Protein 4MTM (pdb70)

Radius of gyration: 23.99 Å; Cα contacts (8 Å, |Δi|>4): 290; chains: 1; bounding box: 30×30×85 Å

B-factor: mean 13.23, std 8.88, range [4.27, 64.25]

Structure (mmCIF, N/CA/C/O backbone):
data_4MTM
#
_entry.id   4MTM
#
_cell.length_a   51.200
_cell.length_b   51.200
_cell.length_c   302.030
_cell.angle_alpha   90.00
_cell.angle_beta   90.00
_cell.angle_gamma   120.00
#
_symmetry.space_group_name_H-M   'H 3 2'
#
loop_
_entity.id
_entity.type
_entity.pdbx_description
1 polymer 'Putative tail fiber protein'
2 non-polymer GLYCEROL
3 non-polymer 'BROMIDE ION'
4 non-polymer 'SODIUM ION'
5 non-polymer 1,2-ETHANEDIOL
6 non-polymer 'SULFITE ION'
7 water water
#
loop_
_atom_site.group_PDB
_atom_site.id
_atom_site.type_symbol
_atom_site.label_atom_id
_atom_site.label_alt_id
_atom_site.label_comp_id
_atom_site.label_asym_id
_atom_site.label_entity_id
_atom_site.label_seq_id
_atom_site.pdbx_PDB_ins_code
_atom_site.Cartn_x
_atom_site.Cartn_y
_atom_site.Cartn_z
_atom_site.occupancy
_atom_site.B_iso_or_equiv
_atom_site.auth_seq_id
_atom_site.auth_comp_id
_atom_site.auth_asym_id
_atom_site.auth_atom_id
_atom_site.pdbx_PDB_model_num
ATOM 1 N N . ILE A 1 28 ? -3.679 4.598 65.425 1.00 40.58 135 ILE A N 1
ATOM 2 C CA . ILE A 1 28 ? -3.516 3.676 66.552 1.00 32.84 135 ILE A CA 1
ATOM 3 C C . ILE A 1 28 ? -4.326 4.133 67.770 1.00 25.02 135 ILE A C 1
ATOM 4 O O . ILE A 1 28 ? -4.090 5.210 68.287 1.00 29.61 135 ILE A O 1
ATOM 19 N N . PRO A 1 29 ? -5.226 3.287 68.280 1.00 23.20 136 PRO A N 1
ATOM 20 C CA . PRO A 1 29 ? -6.085 3.744 69.384 1.00 26.25 136 PRO A CA 1
ATOM 21 C C . PRO A 1 29 ? -5.336 4.136 70.672 1.00 20.22 136 PRO A C 1
ATOM 22 O O . PRO A 1 29 ? -4.312 3.577 70.949 1.00 15.17 136 PRO A O 1
ATOM 33 N N . THR A 1 30 ? -5.864 5.106 71.405 1.00 26.88 137 THR A N 1
ATOM 34 C CA . THR A 1 30 ? -5.352 5.508 72.717 1.00 23.75 137 THR A CA 1
ATOM 35 C C . THR A 1 30 ? -5.983 4.655 73.806 1.00 15.74 137 THR A C 1
ATOM 36 O O . THR A 1 30 ? -7.192 4.421 73.784 1.00 18.07 137 THR A O 1
ATOM 47 N N . ALA A 1 31 ? -5.173 4.181 74.752 1.00 10.84 138 ALA A N 1
ATOM 48 C CA . ALA A 1 31 ? -5.689 3.362 75.838 1.00 9.76 138 ALA A CA 1
ATOM 49 C C . ALA A 1 31 ? -6.685 4.124 76.705 1.00 9.92 138 ALA A C 1
ATOM 50 O O . ALA A 1 31 ? -6.448 5.268 77.106 1.00 12.28 138 ALA A O 1
ATOM 57 N N . THR A 1 32 ? -7.787 3.462 77.031 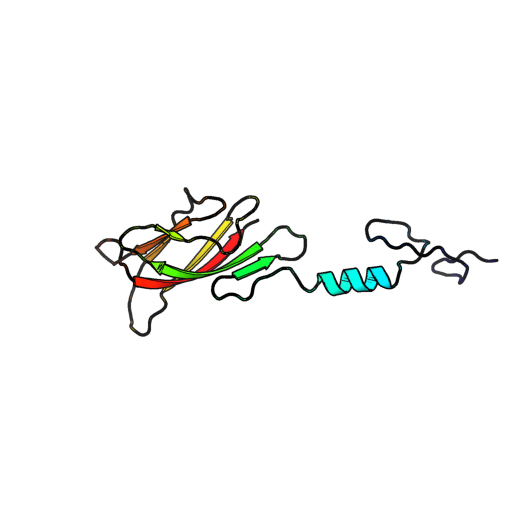1.00 9.59 139 THR A N 1
ATOM 58 C CA . THR A 1 32 ? -8.719 3.941 78.053 1.00 10.87 139 THR A CA 1
ATOM 59 C C . THR A 1 32 ? -9.169 2.758 78.887 1.00 9.55 139 THR A C 1
ATOM 60 O O . THR A 1 32 ? -8.629 1.667 78.779 1.00 10.33 139 THR A O 1
ATOM 71 N N . SER A 1 33 ? -10.160 2.967 79.735 1.00 9.89 140 SER A N 1
ATOM 72 C CA A SER A 1 33 ? -10.661 1.854 80.518 0.46 12.12 140 SER A CA 1
ATOM 73 C CA B SER A 1 33 ? -10.763 1.913 80.539 0.54 8.59 140 SER A CA 1
ATOM 74 C C . SER A 1 33 ? -11.517 0.907 79.685 1.00 8.71 140 SER A C 1
ATOM 75 O O . SER A 1 33 ? -11.726 -0.221 80.091 1.00 10.50 140 SER A O 1
ATOM 90 N N . THR A 1 34 ? -11.973 1.360 78.509 1.00 8.08 141 THR A N 1
ATOM 91 C CA . THR A 1 34 ? -12.875 0.573 77.694 1.00 8.07 141 THR A CA 1
ATOM 92 C C . THR A 1 34 ? -12.275 0.087 76.371 1.00 8.72 141 THR A C 1
ATOM 93 O O . THR A 1 34 ? -12.823 -0.810 75.733 1.00 11.58 141 THR A O 1
ATOM 104 N N . THR A 1 35 ? -11.155 0.678 75.966 1.00 9.98 142 THR A N 1
ATOM 105 C CA . THR A 1 35 ? -10.531 0.390 74.690 1.00 10.59 142 THR A CA 1
ATOM 106 C C . THR A 1 35 ? -9.042 0.175 74.890 1.00 8.93 142 THR A C 1
ATOM 107 O O . THR A 1 35 ? -8.361 0.979 75.525 1.00 9.75 142 THR A O 1
ATOM 118 N N . ALA A 1 36 ? -8.521 -0.920 74.355 1.00 8.59 143 ALA A N 1
ATOM 119 C CA . ALA A 1 36 ? -7.081 -1.147 74.426 1.00 7.46 143 ALA A CA 1
ATOM 120 C C . ALA A 1 36 ? -6.381 -0.272 73.407 1.00 8.12 143 ALA A C 1
ATOM 121 O O . ALA A 1 36 ? -6.825 -0.141 72.264 1.00 10.70 143 ALA A O 1
ATOM 128 N N . GLY A 1 37 ? -5.252 0.305 73.810 1.00 7.28 144 GLY A N 1
ATOM 129 C CA . GLY A 1 37 ? -4.493 1.156 72.918 1.00 7.75 144 GLY A CA 1
ATOM 130 C C . GLY A 1 37 ? -3.111 1.425 73.443 1.00 6.67 144 GLY A C 1
ATOM 131 O O . GLY A 1 37 ? -2.627 0.713 74.332 1.00 7.58 144 GLY A O 1
ATOM 135 N N . ILE A 1 38 ? -2.475 2.438 72.881 1.00 8.09 145 ILE A N 1
ATOM 136 C CA . ILE A 1 38 ? -1.155 2.835 73.331 1.00 7.97 145 ILE A CA 1
ATOM 137 C C . ILE A 1 38 ? -1.268 3.725 74.571 1.00 7.49 145 ILE A C 1
ATOM 138 O O . ILE A 1 38 ? -2.268 4.405 74.774 1.00 8.43 145 ILE A O 1
ATOM 154 N N . THR A 1 39 ? -0.235 3.705 75.385 1.00 7.26 146 THR A N 1
ATOM 155 C CA . THR A 1 39 ? -0.223 4.415 76.651 1.00 6.63 146 THR A CA 1
ATOM 156 C C . THR A 1 39 ? 1.181 4.816 77.027 1.00 6.69 146 THR A C 1
ATOM 157 O O . THR A 1 39 ? 2.151 4.170 76.644 1.00 7.60 146 THR A O 1
ATOM 168 N N . LYS A 1 40 ? 1.293 5.886 77.799 1.00 7.04 147 LYS A N 1
ATOM 169 C CA . LYS A 1 40 ? 2.533 6.151 78.544 1.00 6.21 147 LYS A CA 1
ATOM 170 C C . LYS A 1 40 ? 2.615 5.190 79.743 1.00 6.26 147 LYS A C 1
ATOM 171 O O . LYS A 1 40 ? 1.601 4.670 80.197 1.00 6.91 147 LYS A O 1
ATOM 190 N N . VAL A 1 41 ? 3.829 5.012 80.246 1.00 6.03 148 VAL A N 1
ATOM 191 C CA . VAL A 1 41 ? 4.078 4.293 81.488 1.00 6.31 148 VAL A CA 1
ATOM 192 C C . VAL A 1 41 ? 4.801 5.265 82.406 1.00 5.74 148 VAL A C 1
ATOM 193 O O . VAL A 1 41 ? 5.906 5.709 82.091 1.00 6.46 148 VAL A O 1
ATOM 206 N N . LEU A 1 42 ? 4.167 5.628 83.520 1.00 5.94 149 LEU A N 1
ATOM 207 C CA . LEU A 1 42 ? 4.694 6.625 84.442 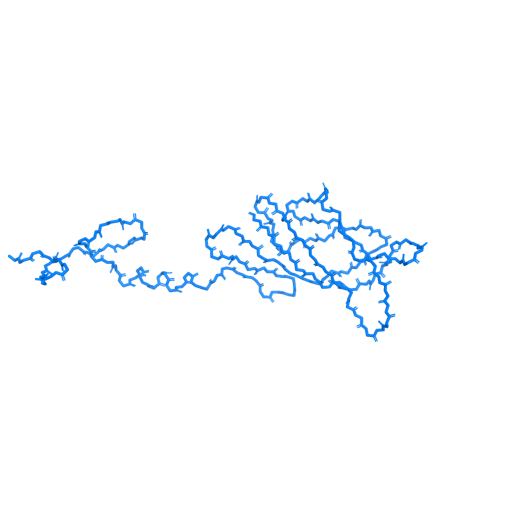1.00 4.99 149 LEU A CA 1
ATOM 208 C C . LEU A 1 42 ? 5.348 5.946 85.630 1.00 5.11 149 LEU A C 1
ATOM 209 O O . LEU A 1 42 ? 4.836 4.963 86.150 1.00 7.61 149 LEU A O 1
ATOM 225 N N . ASN A 1 43 ? 6.507 6.445 86.027 1.00 7.03 150 ASN A N 1
ATOM 226 C CA . ASN A 1 43 ? 7.294 5.803 87.071 1.00 6.55 150 ASN A CA 1
ATOM 227 C C . ASN A 1 43 ? 7.328 6.641 88.351 1.00 6.95 150 ASN A C 1
ATOM 228 O O . ASN A 1 43 ? 8.369 6.787 88.972 1.00 8.07 150 ASN A O 1
ATOM 239 N N . VAL A 1 44 ? 6.164 7.179 88.729 1.00 6.77 151 VAL A N 1
ATOM 240 C CA . VAL A 1 44 ? 6.029 7.965 89.958 1.00 6.35 151 VAL A CA 1
ATOM 241 C C . VAL A 1 44 ? 4.750 7.573 90.680 1.00 6.10 151 VAL A C 1
ATOM 242 O O . VAL A 1 44 ? 3.861 6.951 90.093 1.00 6.21 151 VAL A O 1
ATOM 255 N N . LEU A 1 45 ? 4.661 7.978 91.940 1.00 6.07 152 LEU A N 1
ATOM 256 C CA . LEU A 1 45 ? 3.519 7.697 92.788 1.00 6.55 152 LEU A CA 1
ATOM 257 C C . LEU A 1 45 ? 2.737 8.967 93.145 1.00 7.64 152 LEU A C 1
ATOM 258 O O . LEU A 1 45 ? 1.871 8.938 94.021 1.00 7.97 152 LEU A O 1
ATOM 274 N N . ASN A 1 46 ? 3.008 10.055 92.440 1.00 6.57 153 ASN A N 1
ATOM 275 C CA . ASN A 1 46 ? 2.304 11.302 92.684 1.00 7.39 153 ASN A CA 1
ATOM 276 C C . ASN A 1 46 ? 1.681 11.894 91.424 1.00 7.67 153 ASN A C 1
ATOM 277 O O . ASN A 1 46 ? 1.484 13.101 91.348 1.00 8.18 153 ASN A O 1
ATOM 288 N N . SER A 1 47 ? 1.315 11.039 90.472 1.00 6.63 154 SER A N 1
ATOM 289 C CA . SER A 1 47 ? 0.565 11.461 89.292 1.00 6.13 154 SER A CA 1
ATOM 290 C C . SER A 1 47 ? -0.878 11.018 89.368 1.00 5.99 154 SER A C 1
ATOM 291 O O . SER A 1 47 ? -1.149 9.849 89.614 1.00 7.07 154 SER A O 1
ATOM 299 N N . ASN A 1 48 ? -1.806 11.938 89.146 1.00 5.98 155 ASN A N 1
ATOM 300 C CA . ASN A 1 48 ? -3.234 11.625 89.113 1.00 5.46 155 ASN A CA 1
ATOM 301 C C . ASN A 1 48 ? -3.770 11.397 87.685 1.00 6.22 155 ASN A C 1
ATOM 302 O O . ASN A 1 48 ? -4.973 11.447 87.449 1.00 6.92 155 ASN A O 1
ATOM 313 N N . ASP A 1 49 ? -2.881 11.077 86.754 1.00 5.44 156 ASP A N 1
ATOM 314 C CA . ASP A 1 49 ? -3.251 10.762 85.369 1.00 5.47 156 ASP A CA 1
ATOM 315 C C . ASP A 1 49 ? -3.995 9.423 85.327 1.00 5.25 156 ASP A C 1
ATOM 316 O O . ASP A 1 49 ? -3.419 8.360 85.597 1.00 5.86 156 ASP A O 1
ATOM 325 N N . VAL A 1 50 ? -5.275 9.478 84.993 1.00 5.40 157 VAL A N 1
ATOM 326 C CA . VAL A 1 50 ? -6.115 8.286 84.959 1.00 6.34 157 VAL A CA 1
ATOM 327 C C . VAL A 1 50 ? -5.970 7.488 83.671 1.00 7.58 157 VAL A C 1
ATOM 328 O O . VAL A 1 50 ? -6.467 6.365 83.590 1.00 8.19 157 VAL A O 1
ATOM 341 N N . GLY A 1 51 ? -5.305 8.079 82.682 1.00 6.82 158 GLY A N 1
ATOM 342 C CA . GLY A 1 51 ? -5.196 7.539 81.336 1.00 6.88 158 GLY A CA 1
ATOM 343 C C . GLY A 1 51 ? -3.821 7.038 80.922 1.00 8.24 158 GLY A C 1
ATOM 344 O O . GLY A 1 51 ? -3.639 6.650 79.760 1.00 11.80 158 GLY A O 1
ATOM 348 N N . SER A 1 52 ? -2.879 7.012 81.842 1.00 6.37 159 SER A N 1
ATOM 349 C CA . SER A 1 52 ? -1.566 6.418 81.632 1.00 5.81 159 SER A CA 1
ATOM 350 C C . SER A 1 52 ? -1.358 5.325 82.653 1.00 5.21 159 SER A C 1
ATOM 351 O O . SER A 1 52 ? -1.902 5.411 83.747 1.00 6.75 159 SER A O 1
ATOM 359 N N . ALA A 1 53 ? -0.512 4.353 82.335 1.00 6.18 160 ALA A N 1
ATOM 360 C CA . ALA A 1 53 ? -0.224 3.236 83.224 1.00 5.43 160 ALA A CA 1
ATOM 361 C C . ALA A 1 53 ? 0.776 3.597 84.296 1.00 4.48 160 ALA A C 1
ATOM 362 O O . ALA A 1 53 ? 1.688 4.414 84.059 1.00 7.29 160 ALA A O 1
ATOM 369 N N . LEU A 1 54 ? 0.631 2.960 85.462 1.00 5.00 161 LEU A N 1
ATOM 370 C CA . LEU A 1 54 ? 1.686 2.942 86.460 1.00 5.63 161 LEU A CA 1
ATOM 371 C C . LEU A 1 54 ? 2.723 1.888 86.062 1.00 4.59 161 LEU A C 1
ATOM 372 O O . LEU A 1 54 ? 2.363 0.805 85.627 1.00 5.94 161 LEU A O 1
ATOM 388 N N . SER A 1 55 ? 3.991 2.170 86.289 1.00 5.30 162 SER A N 1
ATOM 389 C CA . SER A 1 55 ? 5.030 1.193 86.053 1.00 5.06 162 SER A CA 1
ATOM 390 C C . SER A 1 55 ? 4.994 0.050 87.054 1.00 5.01 162 SER A C 1
ATOM 391 O O . SER A 1 55 ? 4.613 0.194 88.218 1.00 5.39 162 SER A O 1
ATOM 399 N N . ALA A 1 56 ? 5.468 -1.096 86.595 1.00 5.30 163 ALA A N 1
ATOM 400 C CA . ALA A 1 56 ? 5.644 -2.242 87.468 1.00 5.34 163 ALA A CA 1
ATOM 401 C C . ALA A 1 56 ? 6.572 -1.873 88.613 1.00 5.57 163 ALA A C 1
ATOM 402 O O . ALA A 1 56 ? 6.350 -2.286 89.765 1.00 5.49 163 ALA A O 1
ATOM 409 N N . ALA A 1 57 ? 7.601 -1.081 88.316 1.00 5.27 164 ALA A N 1
ATOM 410 C CA . ALA A 1 57 ? 8.554 -0.650 89.339 1.00 5.57 164 ALA A CA 1
ATOM 411 C C . ALA A 1 57 ? 7.881 0.064 90.496 1.00 4.94 164 ALA A C 1
ATOM 412 O O . ALA A 1 57 ? 8.265 -0.126 91.654 1.00 5.82 164 ALA A O 1
ATOM 419 N N . GLN A 1 58 ? 6.902 0.913 90.213 1.00 5.24 165 GLN A N 1
ATOM 420 C CA . GLN A 1 58 ? 6.196 1.593 91.293 1.00 6.17 165 GLN A CA 1
ATOM 421 C C . GLN A 1 58 ? 5.250 0.679 92.038 1.00 5.24 165 GLN A C 1
ATOM 422 O O . GLN A 1 58 ? 5.023 0.891 93.224 1.00 5.97 165 GLN A O 1
ATOM 436 N N . GLY A 1 59 ? 4.738 -0.363 91.393 1.00 5.11 166 GLY A N 1
ATOM 437 C CA . GLY A 1 59 ? 4.055 -1.422 92.131 1.00 5.71 166 GLY A CA 1
ATOM 438 C C . GLY A 1 59 ? 4.973 -2.049 93.173 1.00 5.14 166 GLY A C 1
ATOM 439 O O . GLY A 1 59 ? 4.552 -2.287 94.299 1.00 6.50 166 GLY A O 1
ATOM 443 N N . LYS A 1 60 ? 6.224 -2.300 92.798 1.00 5.27 167 LYS A N 1
ATOM 444 C CA . LYS A 1 60 ? 7.194 -2.834 93.733 1.00 5.94 167 LYS A CA 1
ATOM 445 C C . LYS A 1 60 ? 7.479 -1.856 94.872 1.00 5.49 167 LYS A C 1
ATOM 446 O O . LYS A 1 60 ? 7.553 -2.249 96.038 1.00 6.34 167 LYS A O 1
ATOM 465 N N . VAL A 1 61 ? 7.662 -0.581 94.538 1.00 5.56 168 VAL A N 1
ATOM 466 C CA . VAL A 1 61 ? 7.860 0.437 95.577 1.00 6.27 168 VAL A CA 1
ATOM 467 C C . VAL A 1 61 ? 6.695 0.424 96.567 1.00 5.07 168 VAL A C 1
ATOM 468 O O . VAL A 1 61 ? 6.906 0.439 97.785 1.00 6.31 168 VAL A O 1
ATOM 481 N N . LEU A 1 62 ? 5.466 0.394 96.067 1.00 5.40 169 LEU A N 1
ATOM 482 C CA . LEU A 1 62 ? 4.316 0.355 96.942 1.00 5.94 169 LEU A CA 1
ATOM 483 C C . LEU A 1 62 ? 4.310 -0.908 97.811 1.00 4.27 169 LEU A C 1
ATOM 484 O O . LEU A 1 62 ? 4.046 -0.848 99.019 1.00 6.57 169 LEU A O 1
ATOM 500 N N . ASN A 1 63 ? 4.620 -2.058 97.220 1.00 5.53 170 ASN A N 1
ATOM 501 C CA . ASN A 1 63 ? 4.621 -3.286 97.994 1.00 6.37 170 ASN A CA 1
ATOM 502 C C . ASN A 1 63 ? 5.647 -3.195 99.110 1.00 6.31 170 ASN A C 1
ATOM 503 O O . ASN A 1 63 ? 5.392 -3.574 100.253 1.00 7.35 170 ASN A O 1
ATOM 514 N N . ASP A 1 64 ? 6.813 -2.673 98.772 1.00 7.46 171 ASP A N 1
ATOM 515 C CA . ASP A 1 64 ? 7.911 -2.575 99.728 1.00 8.75 171 ASP A CA 1
ATOM 516 C C . ASP A 1 64 ? 7.582 -1.581 100.858 1.00 7.73 171 ASP A C 1
ATOM 517 O O . ASP A 1 64 ? 8.076 -1.734 101.973 1.00 8.48 171 ASP A O 1
ATOM 526 N N . LYS A 1 65 ? 6.715 -0.607 100.579 1.00 7.73 172 LYS A N 1
ATOM 527 C CA . LYS A 1 65 ? 6.292 0.338 101.614 1.00 8.31 172 LYS A CA 1
ATOM 528 C C . LYS A 1 65 ? 5.503 -0.309 102.737 1.00 7.05 172 LYS A C 1
ATOM 529 O O . LYS A 1 65 ? 5.442 0.248 103.833 1.00 9.10 172 LYS A O 1
ATOM 548 N N . PHE A 1 66 ? 4.912 -1.482 102.506 1.00 6.37 173 PHE A N 1
ATOM 549 C CA . PHE A 1 66 ? 4.253 -2.196 103.604 1.00 6.23 173 PHE A CA 1
ATOM 550 C C . PHE A 1 66 ? 5.245 -2.666 104.666 1.00 5.71 173 PHE A C 1
ATOM 551 O O . PHE A 1 66 ? 4.850 -2.957 105.799 1.00 6.70 173 PHE A O 1
ATOM 568 N N . ASN A 1 67 ? 6.534 -2.743 104.327 1.00 6.35 174 ASN A N 1
ATOM 569 C CA A ASN A 1 67 ? 7.542 -3.107 105.298 0.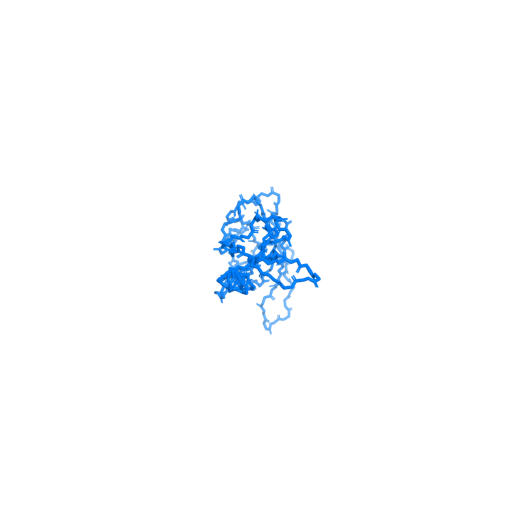59 6.57 174 ASN A CA 1
ATOM 570 C CA B ASN A 1 67 ? 7.549 -3.104 105.295 0.41 6.33 174 ASN A CA 1
ATOM 571 C C . ASN A 1 67 ? 7.956 -1.837 106.035 1.00 6.11 174 ASN A C 1
ATOM 572 O O . ASN A 1 67 ? 8.986 -1.220 105.727 1.00 7.78 174 ASN A O 1
ATOM 591 N N . PHE A 1 68 ? 7.122 -1.438 106.990 1.00 6.72 175 PHE A N 1
ATOM 592 C CA . PHE A 1 68 ? 7.301 -0.153 107.654 1.00 6.06 175 PHE A CA 1
ATOM 593 C C . PHE A 1 68 ? 8.657 -0.093 108.337 1.00 6.40 175 PHE A C 1
ATOM 594 O O . PHE A 1 68 ? 9.122 -1.073 108.923 1.00 7.73 175 PHE A O 1
ATOM 611 N N . GLN A 1 69 ? 9.264 1.079 108.315 1.00 6.28 176 GLN A N 1
ATOM 612 C CA A GLN A 1 69 ? 10.540 1.273 108.981 0.55 7.34 176 GLN A CA 1
ATOM 613 C CA B GLN A 1 69 ? 10.544 1.262 108.984 0.45 5.37 176 GLN A CA 1
ATOM 614 C C . GLN A 1 69 ? 10.400 0.953 110.459 1.00 5.48 176 GLN A C 1
ATOM 615 O O . GLN A 1 69 ? 9.445 1.367 111.104 1.00 6.66 176 GLN A O 1
ATOM 642 N N . ASN A 1 70 ? 11.374 0.228 110.985 1.00 5.48 177 ASN A N 1
ATOM 643 C CA . ASN A 1 70 ? 11.269 -0.265 112.330 1.00 5.10 177 ASN A CA 1
ATOM 644 C C . ASN A 1 70 ? 12.630 -0.735 112.839 1.00 5.36 177 ASN A C 1
ATOM 645 O O . ASN A 1 70 ? 13.573 -0.920 112.061 1.00 6.43 177 ASN A O 1
ATOM 656 N N . SER A 1 71 ? 12.686 -0.950 114.142 1.00 6.11 178 SER A N 1
ATOM 657 C CA . SER A 1 71 ? 13.779 -1.690 114.780 1.00 5.60 178 SER A CA 1
ATOM 658 C C . SER A 1 71 ? 13.191 -2.733 115.721 1.00 7.16 178 SER A C 1
ATOM 659 O O . SER A 1 71 ? 12.349 -2.401 116.558 1.00 7.16 178 SER A O 1
ATOM 667 N N . LYS A 1 72 ? 13.698 -3.964 115.604 1.00 5.87 179 LYS A N 1
ATOM 668 C CA . LYS A 1 72 ? 13.310 -5.107 116.415 1.00 6.72 179 LYS A CA 1
ATOM 669 C C . LYS A 1 72 ? 14.180 -5.226 117.676 1.00 6.26 179 LYS A C 1
ATOM 670 O O . LYS A 1 72 ? 14.125 -6.246 118.348 1.00 7.26 179 LYS A O 1
ATOM 689 N N . ASN A 1 73 ? 14.985 -4.207 117.982 1.00 6.20 180 ASN A N 1
ATOM 690 C CA . ASN A 1 73 ? 15.790 -4.240 119.193 1.00 6.63 180 ASN A CA 1
ATOM 691 C C . ASN A 1 73 ? 14.900 -4.369 120.440 1.00 7.36 180 ASN A C 1
ATOM 692 O O . ASN A 1 73 ? 13.716 -4.049 120.414 1.00 7.28 180 ASN A O 1
ATOM 703 N N . GLN A 1 74 ? 15.486 -4.807 121.549 1.00 7.65 181 GLN A N 1
ATOM 704 C CA . GLN A 1 74 ? 14.780 -4.930 122.820 1.00 7.99 181 GLN A CA 1
ATOM 705 C C . GLN A 1 74 ? 13.970 -3.692 123.116 1.00 7.49 181 GLN A C 1
ATOM 706 O O . GLN A 1 74 ? 12.811 -3.768 123.509 1.00 8.28 181 GLN A O 1
ATOM 720 N N . SER A 1 75 ? 14.600 -2.545 122.939 1.00 6.02 182 SER A N 1
ATOM 721 C CA . SER A 1 75 ? 13.900 -1.265 122.893 1.00 6.43 182 SER A CA 1
ATOM 722 C C . SER A 1 75 ? 13.936 -0.809 121.425 1.00 5.67 182 SER A C 1
ATOM 723 O O . SER A 1 75 ? 15.015 -0.579 120.854 1.00 6.75 182 SER A O 1
ATOM 731 N N . GLY A 1 76 ? 12.761 -0.764 120.811 1.00 5.01 183 GLY A N 1
ATOM 732 C CA . GLY A 1 76 ? 12.649 -0.553 119.385 1.00 5.41 183 GLY A CA 1
ATOM 733 C C . GLY A 1 76 ? 11.480 0.341 119.012 1.00 5.40 183 GLY A C 1
ATOM 734 O O . GLY A 1 76 ? 10.886 1.012 119.861 1.00 6.23 183 GLY A O 1
ATOM 738 N N . TYR A 1 77 ? 11.154 0.354 117.722 1.00 5.06 184 TYR A N 1
ATOM 739 C CA . TYR A 1 77 ? 10.085 1.214 117.233 1.00 5.20 184 TYR A CA 1
ATOM 740 C C . TYR A 1 77 ? 9.533 0.671 115.924 1.00 5.49 184 TYR A C 1
ATOM 741 O O . TYR A 1 77 ? 10.173 -0.165 115.249 1.00 5.99 184 TYR A O 1
ATOM 759 N N . VAL A 1 78 ? 8.371 1.194 115.549 1.00 5.18 185 VAL A N 1
ATOM 760 C CA . VAL A 1 78 ? 7.811 0.952 114.222 1.00 5.44 185 VAL A CA 1
ATOM 761 C C . VAL A 1 78 ? 7.039 2.195 113.783 1.00 5.84 185 VAL A C 1
ATOM 762 O O . VAL A 1 78 ? 6.263 2.748 114.542 1.00 7.51 185 VAL A O 1
ATOM 775 N N . ARG A 1 79 ? 7.270 2.627 112.548 1.00 5.85 186 ARG A N 1
ATOM 776 C CA . ARG A 1 79 ? 6.522 3.749 111.976 1.00 6.66 186 ARG A CA 1
ATOM 777 C C . ARG A 1 79 ? 5.218 3.202 111.427 1.00 7.54 186 ARG A C 1
ATOM 778 O O . ARG A 1 79 ? 5.209 2.202 110.702 1.00 8.83 186 ARG A O 1
ATOM 799 N N . LEU A 1 80 ? 4.116 3.884 111.722 1.00 6.53 187 LEU A N 1
ATOM 800 C CA . LEU A 1 80 ? 2.825 3.452 111.233 1.00 6.77 187 LEU A CA 1
ATOM 801 C C . LEU A 1 80 ? 2.567 4.048 109.840 1.00 7.46 187 LEU A C 1
ATOM 802 O O . LEU A 1 80 ? 1.869 5.059 109.663 1.00 7.87 187 LEU A O 1
ATOM 818 N N . GLY A 1 81 ? 3.140 3.397 108.842 1.00 9.10 188 GLY A N 1
ATOM 819 C CA . GLY A 1 81 ? 3.050 3.886 107.472 1.00 8.93 188 GLY A CA 1
ATOM 820 C C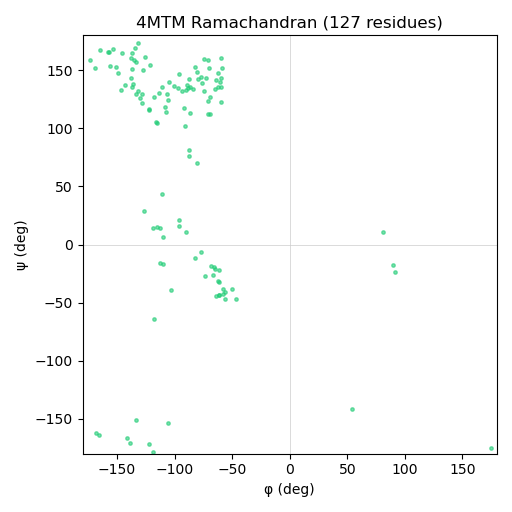 . GLY A 1 81 ? 3.522 5.317 107.379 1.00 8.33 188 GLY A C 1
ATOM 821 O O . GLY A 1 81 ? 4.485 5.698 108.021 1.00 10.29 188 GLY A O 1
ATOM 825 N N . ASP A 1 82 ? 2.816 6.083 106.552 1.00 7.60 189 ASP A N 1
ATOM 826 C CA . ASP A 1 82 ? 3.078 7.505 106.365 1.00 8.28 189 ASP A CA 1
ATOM 827 C C . ASP A 1 82 ? 2.187 8.399 107.221 1.00 9.00 189 ASP A C 1
ATOM 828 O O . ASP A 1 82 ? 2.110 9.598 106.977 1.00 10.87 189 ASP A O 1
ATOM 837 N N . SER A 1 83 ? 1.538 7.839 108.235 1.00 7.57 190 SER A N 1
ATOM 838 C CA . SER A 1 83 ? 0.683 8.621 109.120 1.00 7.77 190 SER A CA 1
ATOM 839 C C . SER A 1 83 ? 1.473 9.588 109.985 1.00 8.07 190 SER A C 1
ATOM 840 O O . SER A 1 83 ? 0.886 10.497 110.558 1.00 10.00 190 SER A O 1
ATOM 848 N N . GLY A 1 84 ? 2.776 9.366 110.127 1.00 8.99 191 GLY A N 1
ATOM 849 C CA . GLY A 1 84 ? 3.591 10.131 111.060 1.00 9.13 191 GLY A CA 1
ATOM 850 C C . GLY A 1 84 ? 3.685 9.500 112.449 1.00 7.29 191 GLY A C 1
ATOM 851 O O . GLY A 1 84 ? 4.624 9.772 113.199 1.00 8.04 191 GLY A O 1
ATOM 855 N N . LEU A 1 85 ? 2.708 8.676 112.821 1.00 7.03 192 LEU A N 1
ATOM 856 C CA . LEU A 1 85 ? 2.731 8.086 114.141 1.00 6.64 192 LEU A CA 1
ATOM 857 C C . LEU A 1 85 ? 3.821 7.005 114.203 1.00 5.87 192 LEU A C 1
ATOM 858 O O . LEU A 1 85 ? 4.060 6.253 113.230 1.00 7.38 192 LEU A O 1
ATOM 874 N N . ILE A 1 86 ? 4.462 6.944 115.359 1.00 5.85 193 ILE A N 1
ATOM 875 C CA . ILE A 1 86 ? 5.524 6.010 115.657 1.00 5.46 193 ILE A CA 1
ATOM 876 C C . ILE A 1 86 ? 5.204 5.336 116.992 1.00 5.23 193 ILE A C 1
ATOM 877 O O . ILE A 1 86 ? 4.973 6.022 117.994 1.00 7.00 193 ILE A O 1
ATOM 893 N N . ILE A 1 87 ? 5.185 3.997 117.020 1.00 5.22 194 ILE A N 1
ATOM 894 C CA . ILE A 1 87 ? 5.069 3.255 118.257 1.00 5.00 194 ILE A CA 1
ATOM 895 C C . ILE A 1 87 ? 6.484 2.861 118.679 1.00 4.88 194 ILE A C 1
ATOM 896 O O . ILE A 1 87 ? 7.296 2.454 117.837 1.00 6.03 194 ILE A O 1
ATOM 912 N N . GLN A 1 88 ? 6.789 3.042 119.962 1.00 5.18 195 GLN A N 1
ATOM 913 C CA . GLN A 1 88 ? 8.055 2.584 120.511 1.00 5.58 195 GLN A CA 1
ATOM 914 C C . GLN A 1 88 ? 7.803 1.690 121.703 1.00 5.40 195 GLN A C 1
ATOM 915 O O . GLN A 1 88 ? 6.725 1.707 122.278 1.00 5.76 195 GLN A O 1
ATOM 929 N N . TRP A 1 89 ? 8.802 0.894 122.068 1.00 5.63 196 TRP A N 1
ATOM 930 C CA . TRP A 1 89 ? 8.658 0.017 123.219 1.00 5.90 196 TRP A CA 1
ATOM 931 C C . TRP A 1 89 ? 10.039 -0.251 123.781 1.00 5.76 196 TRP A C 1
ATOM 932 O O . TRP A 1 89 ? 11.061 -0.002 123.132 1.00 5.63 196 TRP A O 1
ATOM 953 N N . GLY A 1 90 ? 10.087 -0.833 124.971 1.00 5.42 197 GLY A N 1
ATOM 954 C CA . GLY A 1 90 ? 11.378 -1.229 125.507 1.00 6.10 197 GLY A CA 1
ATOM 955 C C . GLY A 1 90 ? 11.303 -1.758 126.916 1.00 5.83 197 GLY A C 1
ATOM 956 O O . GLY A 1 90 ? 10.225 -1.948 127.464 1.00 6.35 197 GLY A O 1
ATOM 960 N N . VAL A 1 91 ? 12.480 -2.033 127.457 1.00 6.42 198 VAL A N 1
ATOM 961 C CA . VAL A 1 91 ? 12.644 -2.418 128.827 1.00 6.52 198 VAL A CA 1
ATOM 962 C C . VAL A 1 91 ? 13.594 -1.430 129.467 1.00 7.62 198 VAL A C 1
ATOM 963 O O . VAL A 1 91 ? 14.757 -1.300 129.050 1.00 8.94 198 VAL A O 1
ATOM 976 N N . PHE A 1 92 ? 13.068 -0.704 130.444 1.00 8.48 199 PHE A N 1
ATOM 977 C CA . PHE A 1 92 ? 13.796 0.312 131.178 1.00 7.71 199 PHE A CA 1
ATOM 978 C C . PHE A 1 92 ? 14.153 -0.202 132.553 1.00 7.54 199 PHE A C 1
ATOM 979 O O . PHE A 1 92 ? 13.332 -0.860 133.172 1.00 10.18 199 PHE A O 1
ATOM 996 N N . THR A 1 93 ? 15.365 0.103 133.026 1.00 8.56 200 THR A N 1
ATOM 997 C CA . THR A 1 93 ? 15.742 -0.259 134.374 1.00 9.02 200 THR A CA 1
ATOM 998 C C . THR A 1 93 ? 15.733 0.983 135.251 1.00 9.85 200 THR A C 1
ATOM 999 O O . THR A 1 93 ? 16.453 1.969 134.985 1.00 10.88 200 THR A O 1
ATOM 1010 N N . SER A 1 94 ? 14.967 0.926 136.334 1.00 9.02 201 SER A N 1
ATOM 1011 C CA . SER A 1 94 ? 14.846 2.103 137.191 1.00 10.33 201 SER A CA 1
ATOM 1012 C C . SER A 1 94 ? 16.130 2.382 137.965 1.00 10.53 201 SER A C 1
ATOM 1013 O O . SER A 1 94 ? 16.976 1.496 138.170 1.00 10.84 201 SER A O 1
ATOM 1021 N N . THR A 1 95 ? 16.248 3.633 138.404 1.00 10.63 202 THR A N 1
ATOM 1022 C CA . THR A 1 95 ? 17.352 4.073 139.231 1.00 11.13 202 THR A CA 1
ATOM 1023 C C . THR A 1 95 ? 16.791 4.642 140.534 1.00 11.79 202 THR A C 1
ATOM 1024 O O . THR A 1 95 ? 15.593 4.538 140.796 1.00 13.95 202 THR A O 1
ATOM 1035 N N . LYS A 1 96 ? 17.649 5.255 141.351 1.00 13.14 203 LYS A N 1
ATOM 1036 C CA . LYS A 1 96 ? 17.231 5.755 142.662 1.00 15.91 203 LYS A CA 1
ATOM 1037 C C . LYS A 1 96 ? 16.438 7.058 142.625 1.00 15.98 203 LYS A C 1
ATOM 1038 O O . LYS A 1 96 ? 15.944 7.512 143.650 1.00 16.99 203 LYS A O 1
ATOM 1057 N N . THR A 1 97 ? 16.319 7.662 141.449 1.00 13.83 204 THR A N 1
ATOM 1058 C CA . THR A 1 97 ? 15.471 8.830 141.259 1.00 16.76 204 THR A CA 1
ATOM 1059 C C . THR A 1 97 ? 14.668 8.606 139.984 1.00 13.28 204 THR A C 1
ATOM 1060 O O . THR A 1 97 ? 14.923 7.670 139.248 1.00 16.50 204 THR A O 1
ATOM 1071 N N . GLN A 1 98 ? 13.681 9.450 139.742 1.00 12.55 205 GLN A N 1
ATOM 1072 C CA . GLN A 1 98 ? 12.958 9.427 138.479 1.00 10.77 205 GLN A CA 1
ATOM 1073 C C . GLN A 1 98 ? 13.915 9.954 137.425 1.00 12.12 205 GLN A C 1
ATOM 1074 O O . GLN A 1 98 ? 14.330 11.110 137.486 1.00 18.60 205 GLN A O 1
ATOM 1088 N N . SER A 1 99 ? 14.326 9.092 136.505 1.00 10.72 206 SER A N 1
ATOM 1089 C CA . SER A 1 99 ? 15.451 9.387 135.636 1.00 11.17 206 SER A CA 1
ATOM 1090 C C . SER A 1 99 ? 15.120 9.100 134.180 1.00 9.14 206 SER A C 1
ATOM 1091 O O . SER A 1 99 ? 14.071 8.525 133.862 1.00 10.04 206 SER A O 1
ATOM 1099 N N . ASN A 1 100 ? 16.027 9.467 133.284 1.00 9.16 207 ASN A N 1
ATOM 1100 C CA . ASN A 1 100 ? 15.696 9.461 131.870 1.00 9.14 207 ASN A CA 1
ATOM 1101 C C . ASN A 1 100 ? 15.556 8.068 131.271 1.00 8.71 207 ASN A C 1
ATOM 1102 O O . ASN A 1 100 ? 16.497 7.251 131.341 1.00 10.19 207 ASN A O 1
ATOM 1113 N N . LEU A 1 101 ? 14.378 7.817 130.687 1.00 8.04 208 LEU A N 1
ATOM 1114 C CA . LEU A 1 101 ? 14.133 6.722 129.760 1.00 8.10 208 LEU A CA 1
ATOM 1115 C C . LEU A 1 101 ? 14.386 7.312 128.374 1.00 8.54 208 LEU A C 1
ATOM 1116 O O . LEU A 1 101 ? 13.717 8.255 127.987 1.00 9.14 208 LEU A O 1
ATOM 1132 N N . ILE A 1 102 ? 15.381 6.781 127.659 1.00 8.36 209 ILE A N 1
ATOM 1133 C CA A ILE A 1 102 ? 15.789 7.306 126.358 0.04 7.99 209 ILE A CA 1
ATOM 1134 C CA B ILE A 1 102 ? 15.781 7.305 126.357 0.96 7.40 209 ILE A CA 1
ATOM 1135 C C . ILE A 1 102 ? 15.118 6.515 125.248 1.00 7.68 209 ILE A C 1
ATOM 1136 O O . ILE A 1 102 ? 15.292 5.286 125.151 1.00 10.07 209 ILE A O 1
ATOM 1167 N N . PHE A 1 103 ? 14.316 7.198 124.428 1.00 6.80 210 PHE A N 1
ATOM 1168 C CA . PHE A 1 103 ? 13.604 6.500 123.363 1.00 7.35 210 PHE A CA 1
ATOM 1169 C C . PHE A 1 103 ? 14.553 5.902 122.342 1.00 7.49 210 PHE A C 1
ATOM 1170 O O . PHE A 1 103 ? 15.562 6.508 122.000 1.00 7.83 210 PHE A O 1
ATOM 1187 N N . PRO A 1 104 ? 14.237 4.702 121.840 1.00 7.51 211 PRO A N 1
ATOM 1188 C CA . PRO A 1 104 ? 15.001 4.111 120.734 1.00 8.52 211 PRO A CA 1
ATOM 1189 C C . PRO A 1 104 ? 15.194 5.048 119.535 1.00 7.09 211 PRO A C 1
ATOM 1190 O O . PRO A 1 104 ? 16.282 5.030 118.937 1.00 10.00 211 PRO A O 1
ATOM 1201 N N . LEU A 1 105 ? 14.166 5.820 119.211 1.00 7.75 212 LEU A N 1
ATOM 1202 C CA . LEU A 1 105 ? 14.195 6.770 118.113 1.00 8.12 212 LEU A CA 1
ATOM 1203 C C . LEU A 1 105 ? 13.728 8.111 118.667 1.00 7.17 212 LEU A C 1
ATOM 1204 O O . LEU A 1 105 ? 12.700 8.187 119.323 1.00 8.27 212 LEU A O 1
ATOM 1220 N N . ALA A 1 106 ? 14.469 9.180 118.422 1.00 7.20 213 ALA A N 1
ATOM 1221 C CA . ALA A 1 106 ? 13.971 10.488 118.814 1.00 7.73 213 ALA A CA 1
ATOM 1222 C C . ALA A 1 106 ? 12.660 10.775 118.111 1.00 7.27 213 ALA A C 1
ATOM 1223 O O . ALA A 1 106 ? 12.528 10.540 116.912 1.00 8.98 213 ALA A O 1
ATOM 1230 N N . PHE A 1 107 ? 11.683 11.294 118.849 1.00 7.31 214 PHE A N 1
ATOM 1231 C CA . PHE A 1 107 ? 10.439 11.675 118.202 1.00 7.33 214 PHE A CA 1
ATOM 1232 C C . PHE A 1 107 ? 10.685 12.964 117.430 1.00 7.95 214 PHE A C 1
ATOM 1233 O O . PHE A 1 107 ? 11.237 13.927 117.968 1.00 8.74 214 PHE A O 1
ATOM 1250 N N . PRO A 1 108 ? 10.256 13.013 116.157 1.00 8.45 215 PRO A N 1
ATOM 1251 C CA . PRO A 1 108 ? 10.408 14.272 115.420 1.00 9.06 215 PRO A CA 1
ATOM 1252 C C . PRO A 1 108 ? 9.650 15.435 116.043 1.00 8.15 215 PRO A C 1
ATOM 1253 O O . PRO A 1 108 ? 10.134 16.588 115.957 1.00 9.64 215 PRO A O 1
ATOM 1264 N N . ASN A 1 109 ? 8.514 15.150 116.661 1.00 7.85 216 ASN A N 1
ATOM 1265 C CA . ASN A 1 109 ? 7.674 16.188 117.254 1.00 7.97 216 ASN A CA 1
ATOM 1266 C C . ASN A 1 109 ? 7.529 16.007 118.773 1.00 7.22 216 ASN A C 1
ATOM 1267 O O . ASN A 1 109 ? 7.949 16.862 119.546 1.00 10.12 216 ASN A O 1
ATOM 1278 N N . ALA A 1 110 ? 6.914 14.908 119.197 1.00 6.47 217 ALA A N 1
ATOM 1279 C CA . ALA A 1 110 ? 6.704 14.673 120.618 1.00 6.86 217 ALA A CA 1
ATOM 1280 C C . ALA A 1 110 ? 6.237 13.250 120.886 1.00 5.95 217 ALA A C 1
ATOM 1281 O O . ALA A 1 110 ? 5.552 12.638 120.064 1.00 7.23 217 ALA A O 1
ATOM 1288 N N . LEU A 1 111 ? 6.558 12.758 122.071 1.00 6.34 218 LEU A N 1
ATOM 1289 C CA . LEU A 1 111 ? 5.831 11.645 122.690 1.00 6.27 218 LEU A CA 1
ATOM 1290 C C . LEU A 1 111 ? 4.407 12.108 122.981 1.00 6.53 218 LEU A C 1
ATOM 1291 O O . LEU A 1 111 ? 4.224 13.211 123.525 1.00 8.49 218 LEU A O 1
ATOM 1307 N N . LEU A 1 112 ? 3.413 11.284 122.636 1.00 5.68 219 LEU A N 1
ATOM 1308 C CA . LEU A 1 112 ? 2.015 11.614 122.946 1.00 6.01 219 LEU A CA 1
ATOM 1309 C C . LEU A 1 112 ? 1.472 10.821 124.151 1.00 5.65 219 LEU A C 1
ATOM 1310 O O . LEU A 1 112 ? 0.739 11.363 124.976 1.00 7.74 219 LEU A O 1
ATOM 1326 N N . SER A 1 113 ? 1.830 9.549 124.265 1.00 5.76 220 SER A N 1
ATOM 1327 C CA . SER A 1 113 ? 1.370 8.762 125.416 1.00 5.59 220 SER A CA 1
ATOM 1328 C C . SER A 1 113 ? 2.325 7.593 125.645 1.00 5.11 220 SER A C 1
ATOM 1329 O O . SER A 1 113 ? 2.968 7.117 124.723 1.00 6.27 220 SER A O 1
ATOM 1337 N N . ILE A 1 114 ? 2.373 7.137 126.889 1.00 5.69 221 ILE A N 1
ATOM 1338 C CA . ILE A 1 114 ? 3.239 6.040 127.264 1.00 6.48 221 ILE A CA 1
ATOM 1339 C C . ILE A 1 114 ? 2.581 5.268 128.409 1.00 5.74 221 ILE A C 1
ATOM 1340 O O . ILE A 1 114 ? 1.879 5.853 129.250 1.00 6.32 221 ILE A O 1
ATOM 1356 N N . THR A 1 115 ? 2.826 3.972 128.420 1.00 5.98 222 THR A N 1
ATOM 1357 C CA . THR A 1 115 ? 2.335 3.069 129.441 1.00 6.70 222 THR A CA 1
ATOM 1358 C C . THR A 1 115 ? 3.451 2.097 129.806 1.00 5.87 222 THR A C 1
ATOM 1359 O O . THR A 1 115 ? 4.393 1.905 129.026 1.00 7.52 222 THR A O 1
ATOM 1370 N N . GLY A 1 116 ? 3.356 1.464 130.965 1.00 6.28 223 GLY A N 1
ATOM 1371 C CA . GLY A 1 116 ? 4.372 0.503 131.342 1.00 6.48 223 GLY A CA 1
ATOM 1372 C C . GLY A 1 116 ? 4.038 -0.251 132.609 1.00 6.04 223 GLY A C 1
ATOM 1373 O O . GLY A 1 116 ? 3.227 0.199 133.437 1.00 6.65 223 GLY A O 1
ATOM 1377 N N . ASN A 1 117 ? 4.683 -1.405 132.753 1.00 6.35 224 ASN A N 1
ATOM 1378 C CA . ASN A 1 117 ? 4.440 -2.324 133.846 1.00 6.20 224 ASN A CA 1
ATOM 1379 C C . ASN A 1 117 ? 5.724 -2.875 134.411 1.00 6.03 224 ASN A C 1
ATOM 1380 O O . ASN A 1 117 ? 6.700 -3.046 133.711 1.00 6.96 224 ASN A O 1
ATOM 1391 N N . LEU A 1 118 ? 5.668 -3.204 135.691 1.00 6.75 225 LEU A N 1
ATOM 1392 C CA . L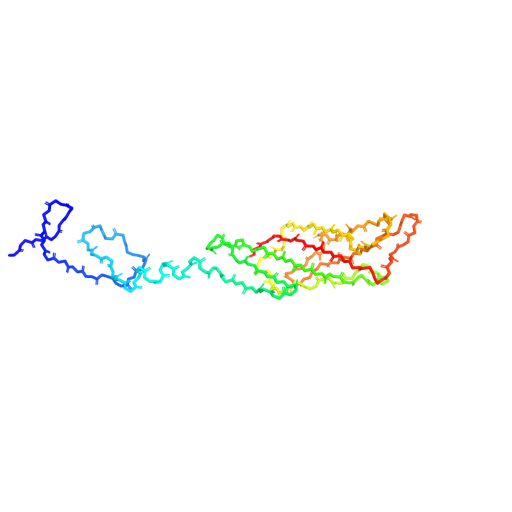EU A 1 118 ? 6.737 -3.955 136.321 1.00 7.14 225 LEU A CA 1
ATOM 1393 C C . LEU A 1 118 ? 6.920 -5.300 135.661 1.00 7.52 225 LEU A C 1
ATOM 1394 O O . LEU A 1 118 ? 5.954 -6.017 135.352 1.00 7.99 225 LEU A O 1
ATOM 1410 N N . ASN A 1 119 ? 8.183 -5.682 135.515 1.00 7.13 226 ASN A N 1
ATOM 1411 C CA . ASN A 1 119 ? 8.534 -7.044 135.158 1.00 8.14 226 ASN A CA 1
ATOM 1412 C C . ASN A 1 119 ? 9.137 -7.704 136.390 1.00 8.41 226 ASN A C 1
ATOM 1413 O O . ASN A 1 119 ? 10.188 -7.276 136.894 1.00 11.32 226 ASN A O 1
ATOM 1424 N N . SER A 1 120 ? 8.480 -8.758 136.864 1.00 9.08 227 SER A N 1
ATOM 1425 C CA A SER A 1 120 ? 8.865 -9.422 138.114 0.83 9.93 227 SER A CA 1
ATOM 1426 C CA B SER A 1 120 ? 8.868 -9.407 138.106 0.17 9.26 227 SER A CA 1
ATOM 1427 C C . SER A 1 120 ? 8.322 -10.821 138.135 1.00 9.59 227 SER A C 1
ATOM 1428 O O . SER A 1 120 ? 7.411 -11.141 137.376 1.00 12.03 227 SER A O 1
ATOM 1441 N N . ASN A 1 121 ? 8.892 -11.649 139.009 1.00 10.70 228 ASN A N 1
ATOM 1442 C CA . ASN A 1 121 ? 8.353 -12.975 139.307 1.00 10.55 228 ASN A CA 1
ATOM 1443 C C . ASN A 1 121 ? 7.881 -13.059 140.772 1.00 12.65 228 ASN A C 1
ATOM 1444 O O . ASN A 1 121 ? 7.620 -14.139 141.282 1.00 15.26 228 ASN A O 1
ATOM 1455 N N . THR A 1 122 ? 7.747 -11.890 141.402 1.00 11.92 229 THR A N 1
ATOM 1456 C CA . THR A 1 122 ? 7.318 -11.770 142.785 1.00 12.28 229 THR A CA 1
ATOM 1457 C C . THR A 1 122 ? 6.162 -10.792 142.837 1.00 11.67 229 THR A C 1
ATOM 1458 O O . THR A 1 122 ? 6.093 -9.899 141.999 1.00 11.34 229 THR A O 1
ATOM 1469 N N . PRO A 1 123 ? 5.236 -10.955 143.803 1.00 10.74 230 PRO A N 1
ATOM 1470 C CA . PRO A 1 123 ? 3.995 -10.162 143.835 1.00 11.51 230 PRO A CA 1
ATOM 1471 C C . PRO A 1 123 ? 4.181 -8.768 144.422 1.00 11.42 230 PRO A C 1
ATOM 1472 O O . PRO A 1 123 ? 3.719 -8.465 145.537 1.00 13.18 230 PRO A O 1
ATOM 1483 N N . ASP A 1 124 ? 4.878 -7.932 143.665 1.00 11.35 231 ASP A N 1
ATOM 1484 C CA . ASP A 1 124 ? 5.161 -6.559 144.071 1.00 11.77 231 ASP A CA 1
ATOM 1485 C C . ASP A 1 124 ? 4.153 -5.588 143.479 1.00 10.51 231 ASP A C 1
ATOM 1486 O O . ASP A 1 124 ? 3.665 -5.784 142.363 1.00 12.36 231 ASP A O 1
ATOM 1495 N N . VAL A 1 125 ? 3.857 -4.537 144.227 1.00 9.19 232 VAL A N 1
ATOM 1496 C CA . VAL A 1 125 ? 3.007 -3.461 143.761 1.00 8.95 232 VAL A CA 1
ATOM 1497 C C . VAL A 1 125 ? 3.873 -2.215 143.722 1.00 10.26 232 VAL A C 1
ATOM 1498 O O . VAL A 1 125 ? 4.205 -1.644 144.760 1.00 12.48 232 VAL A O 1
ATOM 1511 N N . ILE A 1 126 ? 4.235 -1.827 142.504 1.00 9.73 233 ILE A N 1
ATOM 1512 C CA A ILE A 1 126 ? 5.134 -0.706 142.264 0.47 9.72 233 ILE A CA 1
ATOM 1513 C CA B ILE A 1 126 ? 5.133 -0.711 142.278 0.53 8.53 233 ILE A CA 1
ATOM 1514 C C . ILE A 1 126 ? 4.474 0.280 141.307 1.00 10.20 233 ILE A C 1
ATOM 1515 O O . ILE A 1 126 ? 3.853 -0.112 140.323 1.00 11.70 233 ILE A O 1
ATOM 1546 N N . GLY A 1 127 ? 4.598 1.572 141.610 1.00 9.63 234 GLY A N 1
ATOM 1547 C CA . GLY A 1 127 ? 3.982 2.603 140.796 1.00 9.40 234 GLY A CA 1
ATOM 1548 C C . GLY A 1 127 ? 4.894 2.993 139.651 1.00 8.73 234 GLY A C 1
ATOM 1549 O O . GLY A 1 127 ? 5.973 3.524 139.871 1.00 10.53 234 GLY A O 1
ATOM 1553 N N . ILE A 1 128 ? 4.486 2.686 138.430 1.00 7.28 235 ILE A N 1
ATOM 1554 C CA . ILE A 1 128 ? 5.270 3.010 137.254 1.00 7.61 235 ILE A CA 1
ATOM 1555 C C . ILE A 1 128 ? 4.821 4.388 136.780 1.00 7.20 235 ILE A C 1
ATOM 1556 O O . ILE A 1 128 ? 3.738 4.558 136.199 1.00 7.30 235 ILE A O 1
ATOM 1572 N N . ASP A 1 129 ? 5.645 5.385 137.110 1.00 7.59 236 ASP A N 1
ATOM 1573 C CA . ASP A 1 129 ? 5.253 6.789 137.013 1.00 7.19 236 ASP A CA 1
ATOM 1574 C C . ASP A 1 129 ? 6.127 7.528 136.017 1.00 7.39 236 ASP A C 1
ATOM 1575 O O . ASP A 1 129 ? 7.374 7.529 136.128 1.00 8.28 236 ASP A O 1
ATOM 1584 N N . PHE A 1 130 ? 5.467 8.191 135.063 1.00 7.99 237 PHE A N 1
ATOM 1585 C CA . PHE A 1 130 ? 6.128 8.918 133.991 1.00 7.24 237 PHE A CA 1
ATOM 1586 C C . PHE A 1 130 ? 5.867 10.413 134.134 1.00 8.00 237 PHE A C 1
ATOM 1587 O O . PHE A 1 130 ? 4.724 10.806 134.274 1.00 9.38 237 PHE A O 1
ATOM 1604 N N . ASP A 1 131 ? 6.898 11.245 134.086 1.00 8.19 238 ASP A N 1
ATOM 1605 C CA . ASP A 1 131 ? 6.694 12.701 134.115 1.00 8.64 238 ASP A CA 1
ATOM 1606 C C . ASP A 1 131 ? 6.474 13.230 132.708 1.00 8.51 238 ASP A C 1
ATOM 1607 O O . ASP A 1 131 ? 7.340 13.854 132.085 1.00 8.89 238 ASP A O 1
ATOM 1616 N N . LEU A 1 132 ? 5.281 13.000 132.204 1.00 9.03 239 LEU A N 1
ATOM 1617 C CA . LEU A 1 132 ? 4.976 13.389 130.835 1.00 8.74 239 LEU A CA 1
ATOM 1618 C C . LEU A 1 132 ? 5.067 14.902 130.623 1.00 9.66 239 LEU A C 1
ATOM 1619 O O . LEU A 1 132 ? 5.442 15.367 129.531 1.00 11.19 239 LEU A O 1
ATOM 1635 N N . SER A 1 133 ? 4.767 15.677 131.664 1.00 12.83 240 SER A N 1
ATOM 1636 C CA . SER A 1 133 ? 4.791 17.133 131.568 1.00 15.08 240 SER A CA 1
ATOM 1637 C C . SER A 1 133 ? 6.171 17.711 131.223 1.00 14.95 240 SER A C 1
ATOM 1638 O O . SER A 1 133 ? 6.257 18.844 130.746 1.00 17.96 240 SER A O 1
ATOM 1646 N N . THR A 1 134 ? 7.243 16.966 131.471 1.00 11.57 241 THR A N 1
ATOM 1647 C CA . THR A 1 134 ? 8.592 17.427 131.148 1.00 9.50 241 THR A CA 1
ATOM 1648 C C . THR A 1 134 ? 9.317 16.543 130.140 1.00 9.32 241 THR A C 1
ATOM 1649 O O . THR A 1 134 ? 10.511 16.660 129.977 1.00 9.45 241 THR A O 1
ATOM 1660 N N . ALA A 1 135 ? 8.598 15.662 129.462 1.00 8.40 242 ALA A N 1
ATOM 1661 C CA . ALA A 1 135 ? 9.210 14.849 128.420 1.00 8.41 242 ALA A CA 1
ATOM 1662 C C . ALA A 1 135 ? 9.821 15.725 127.317 1.00 7.40 242 ALA A C 1
ATOM 1663 O O . ALA A 1 135 ? 9.394 16.865 127.087 1.00 7.65 242 ALA A O 1
ATOM 1670 N N . THR A 1 136 ? 10.850 15.177 126.677 1.00 7.97 243 THR A N 1
ATOM 1671 C CA . THR A 1 136 ? 11.506 15.823 125.558 1.00 7.84 243 THR A CA 1
ATOM 1672 C C . THR A 1 136 ? 11.357 14.907 124.340 1.00 8.19 243 THR A C 1
ATOM 1673 O O . THR A 1 136 ? 10.735 13.831 124.405 1.00 8.80 243 THR A O 1
ATOM 1684 N N . LYS A 1 137 ? 11.923 15.317 123.212 1.00 7.48 244 LYS A N 1
ATOM 1685 C CA A LYS A 1 137 ? 11.869 14.483 122.027 0.73 7.53 244 LYS A CA 1
ATOM 1686 C CA B LYS A 1 137 ? 11.890 14.494 122.011 0.27 7.63 244 LYS A CA 1
ATOM 1687 C C . LYS A 1 137 ? 12.670 13.197 122.194 1.00 8.15 244 LYS A C 1
ATOM 1688 O O . LYS A 1 137 ? 12.410 12.230 121.499 1.00 8.20 244 LYS A O 1
ATOM 1725 N N . THR A 1 138 ? 13.634 13.192 123.114 1.00 7.19 245 THR A N 1
ATOM 1726 C CA . THR A 1 138 ? 14.546 12.066 123.274 1.00 7.11 245 THR A CA 1
ATOM 1727 C C . THR A 1 138 ? 14.379 11.249 124.542 1.00 7.13 245 THR A C 1
ATOM 1728 O O . THR A 1 138 ? 14.890 10.141 124.630 1.00 8.26 245 THR A O 1
ATOM 1739 N N . SER A 1 139 ? 13.684 11.786 125.538 1.00 7.44 246 SER A N 1
ATOM 1740 C CA . SER A 1 139 ? 13.563 11.071 126.806 1.00 7.72 246 SER A CA 1
ATOM 1741 C C . SER A 1 139 ? 12.367 11.497 127.636 1.00 7.70 246 SER A C 1
ATOM 1742 O O . SER A 1 139 ? 11.764 12.538 127.386 1.00 7.99 246 SER A O 1
ATOM 1750 N N . ILE A 1 140 ? 12.065 10.678 128.640 1.00 6.80 247 ILE A N 1
ATOM 1751 C CA . ILE A 1 140 ? 11.047 11.006 129.633 1.00 7.02 247 ILE A CA 1
ATOM 1752 C C . ILE A 1 140 ? 11.513 10.485 130.987 1.00 7.08 247 ILE A C 1
ATOM 1753 O O . ILE A 1 140 ? 12.024 9.357 131.094 1.00 8.08 247 ILE A O 1
ATOM 1769 N N . LYS A 1 141 ? 11.330 11.289 132.026 1.00 7.68 248 LYS A N 1
ATOM 1770 C CA . LYS A 1 141 ? 11.671 10.850 133.381 1.00 8.84 248 LYS A CA 1
ATOM 1771 C C . LYS A 1 141 ? 10.708 9.768 133.839 1.00 7.27 248 LYS A C 1
ATOM 1772 O O . LYS A 1 141 ? 9.494 9.953 133.812 1.00 8.27 248 LYS A O 1
ATOM 1791 N N . THR A 1 142 ? 11.274 8.655 134.276 1.00 7.56 249 THR A N 1
ATOM 1792 C CA . THR A 1 142 ? 10.520 7.450 134.585 1.00 8.36 249 THR A CA 1
ATOM 1793 C C . THR A 1 142 ? 11.032 6.872 135.903 1.00 8.78 249 THR A C 1
ATOM 1794 O O . THR A 1 142 ? 12.252 6.854 136.150 1.00 8.66 249 THR A O 1
ATOM 1805 N N . GLY A 1 143 ? 10.104 6.429 136.754 1.00 8.14 250 GLY A N 1
ATOM 1806 C CA . GLY A 1 143 ? 10.491 5.829 138.013 1.00 8.92 250 GLY A CA 1
ATOM 1807 C C . GLY A 1 143 ? 9.575 4.712 138.449 1.00 8.50 250 GLY A C 1
ATOM 1808 O O . GLY A 1 143 ? 8.451 4.572 137.943 1.00 8.86 250 GLY A O 1
ATOM 1812 N N . ALA A 1 144 ? 10.081 3.948 139.403 1.00 8.32 251 ALA A N 1
ATOM 1813 C CA . ALA A 1 144 ? 9.380 2.829 140.029 1.00 8.24 251 ALA A CA 1
ATOM 1814 C C . ALA A 1 144 ? 9.169 3.195 141.494 1.00 7.90 251 ALA A C 1
ATOM 1815 O O . ALA A 1 144 ? 10.116 3.209 142.268 1.00 11.51 251 ALA A O 1
ATOM 1822 N N . ALA A 1 145 ? 7.948 3.566 141.849 1.00 9.01 252 ALA A N 1
ATOM 1823 C CA . ALA A 1 145 ? 7.653 4.041 143.191 1.00 9.02 252 ALA A CA 1
ATOM 1824 C C . ALA A 1 145 ? 7.259 2.923 144.141 1.00 11.32 252 ALA A C 1
ATOM 1825 O O . ALA A 1 145 ? 6.454 2.051 143.797 1.00 10.44 252 ALA A O 1
ATOM 1832 N N . GLN A 1 146 ? 7.791 2.998 145.360 1.00 12.56 253 GLN A N 1
ATOM 1833 C CA . GLN A 1 146 ? 7.414 2.102 146.436 1.00 13.08 253 GLN A CA 1
ATOM 1834 C C . GLN A 1 146 ? 6.207 2.676 147.157 1.00 13.06 253 GLN A C 1
ATOM 1835 O O . GLN A 1 146 ? 6.089 3.889 147.306 1.00 17.04 253 GLN A O 1
ATOM 1849 N N . VAL A 1 147 ? 5.293 1.808 147.574 1.00 13.27 254 VAL A N 1
ATOM 1850 C CA . VAL A 1 147 ? 4.157 2.235 148.372 1.00 16.60 254 VAL A CA 1
ATOM 1851 C C . VAL A 1 147 ? 4.731 2.855 149.643 1.00 18.86 254 VAL A C 1
ATOM 1852 O O . VAL A 1 147 ? 5.498 2.213 150.366 1.00 26.27 254 VAL A O 1
ATOM 1865 N N . GLY A 1 148 ? 4.386 4.101 149.903 1.00 23.32 255 GLY A N 1
ATOM 1866 C CA . GLY A 1 148 ? 4.762 4.718 151.164 1.00 30.19 255 GLY A CA 1
ATOM 1867 C C . GLY A 1 148 ? 6.096 5.420 151.155 1.00 30.98 255 GLY A C 1
ATOM 1868 O O . GLY A 1 148 ? 6.388 6.207 152.041 1.00 36.20 255 GLY A O 1
ATOM 1872 N N . ALA A 1 149 ? 6.923 5.113 150.174 1.00 30.46 256 ALA A N 1
ATOM 1873 C CA . ALA A 1 149 ? 8.310 5.539 150.226 1.00 27.60 256 ALA A CA 1
ATOM 1874 C C . ALA A 1 149 ? 8.680 6.130 148.877 1.00 31.11 256 ALA A C 1
ATOM 1875 O O . ALA A 1 149 ? 7.825 6.669 148.194 1.00 30.45 256 ALA A O 1
ATOM 1882 N N . SER A 1 150 ? 9.946 6.037 148.498 1.00 25.50 257 SER A N 1
ATOM 1883 C CA . SER A 1 150 ? 10.439 6.835 147.413 1.00 21.10 257 SER A CA 1
ATOM 1884 C C . SER A 1 150 ? 10.624 5.946 146.195 1.00 15.19 257 SER A C 1
ATOM 1885 O O . SER A 1 150 ? 9.954 4.923 146.018 1.00 17.11 257 SER A O 1
ATOM 1893 N N . TRP A 1 151 ? 11.538 6.370 145.358 1.00 15.48 258 TRP A N 1
ATOM 1894 C CA . TRP A 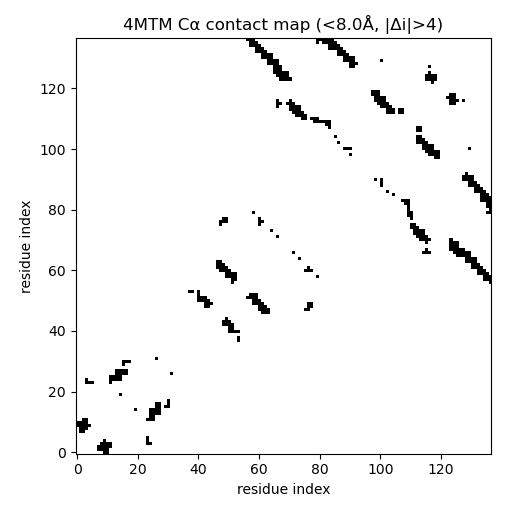1 151 ? 11.858 5.661 144.152 1.00 13.48 258 TRP A CA 1
ATOM 1895 C C . TRP A 1 151 ? 12.728 4.455 144.472 1.00 13.77 258 TRP A C 1
ATOM 1896 O O . TRP A 1 151 ? 13.553 4.504 145.391 1.00 18.10 258 TRP A O 1
ATOM 1917 N N . LEU A 1 152 ? 12.514 3.372 143.733 1.00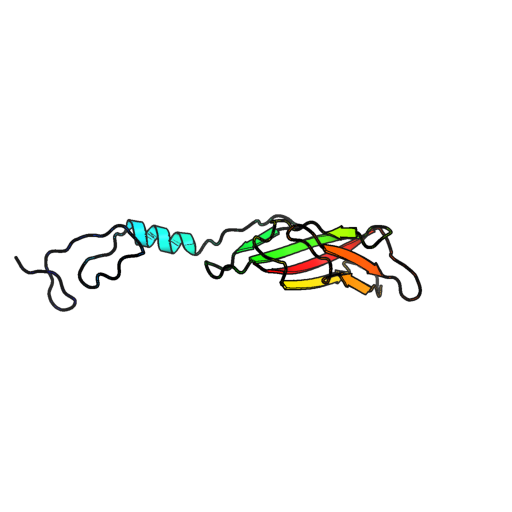 13.06 259 LEU A N 1
ATOM 1918 C CA . LEU A 1 152 ? 13.269 2.139 143.880 1.00 12.34 259 LEU A CA 1
ATOM 1919 C C . LEU A 1 152 ? 14.138 1.931 142.656 1.00 11.48 259 LEU A C 1
ATOM 1920 O O . LEU A 1 152 ? 13.652 2.079 141.535 1.00 12.07 259 LEU A O 1
ATOM 1936 N N . SER A 1 153 ? 15.389 1.542 142.876 1.00 11.86 260 SER A N 1
ATOM 1937 C CA A SER A 1 153 ? 16.301 1.240 141.782 0.41 13.11 260 SER A CA 1
ATOM 1938 C CA B SER A 1 153 ? 16.341 1.239 141.820 0.59 14.87 260 SER A CA 1
ATOM 1939 C C . SER A 1 153 ? 16.265 -0.233 141.414 1.00 12.89 260 SER A C 1
ATOM 1940 O O . SER A 1 153 ? 15.881 -1.101 142.224 1.00 14.08 260 SER A O 1
ATOM 1955 N N . GLY A 1 154 ? 16.668 -0.507 140.180 1.00 12.40 261 GLY A N 1
ATOM 1956 C CA . GLY A 1 154 ? 16.872 -1.859 139.703 1.00 12.77 261 GLY A CA 1
ATOM 1957 C C . GLY A 1 154 ? 15.631 -2.598 139.275 1.00 13.46 261 GLY A C 1
ATOM 1958 O O . GLY A 1 154 ? 15.700 -3.805 139.070 1.00 15.16 261 GLY A O 1
ATOM 1962 N N . LYS A 1 155 ? 14.512 -1.893 139.158 1.00 10.52 262 LYS A N 1
ATOM 1963 C CA . LYS A 1 155 ? 13.283 -2.508 138.704 1.00 10.00 262 LYS A CA 1
ATOM 1964 C C . LYS A 1 155 ? 13.191 -2.455 137.195 1.00 9.65 262 LYS A C 1
ATOM 1965 O O . LYS A 1 155 ? 13.452 -1.414 136.592 1.00 12.27 262 LYS A O 1
ATOM 1984 N N . LYS A 1 156 ? 12.815 -3.575 136.591 1.00 9.14 263 LYS A N 1
ATOM 1985 C CA . LYS A 1 156 ? 12.637 -3.655 135.151 1.00 8.36 263 LYS A CA 1
ATOM 1986 C C . LYS A 1 156 ? 11.209 -3.297 134.813 1.00 8.21 263 LYS A C 1
ATOM 1987 O O . LYS A 1 156 ? 10.282 -3.818 135.415 1.00 8.71 263 LYS A O 1
ATOM 2006 N N . ILE A 1 157 ? 11.066 -2.434 133.818 1.00 7.88 264 ILE A N 1
ATOM 2007 C CA . ILE A 1 157 ? 9.769 -1.928 133.387 1.00 6.91 264 ILE A CA 1
ATOM 2008 C C . ILE A 1 157 ? 9.635 -2.112 131.882 1.00 6.19 264 ILE A C 1
ATOM 2009 O O . ILE A 1 157 ? 10.451 -1.585 131.119 1.00 7.89 264 ILE A O 1
ATOM 2025 N N . SER A 1 158 ? 8.606 -2.838 131.453 1.00 5.95 265 SER A N 1
ATOM 2026 C CA . SER A 1 158 ? 8.327 -2.942 130.020 1.00 6.37 265 SER A CA 1
ATOM 2027 C C . SER A 1 158 ? 7.311 -1.864 129.685 1.00 5.38 265 SER A C 1
ATOM 2028 O O . SER A 1 158 ? 6.307 -1.705 130.382 1.00 7.66 265 SER A O 1
ATOM 2036 N N . TRP A 1 159 ? 7.581 -1.112 128.623 1.00 5.63 266 TRP A N 1
ATOM 2037 C CA . TRP A 1 159 ? 6.778 0.045 128.281 1.00 5.01 266 TRP A CA 1
ATOM 2038 C C . TRP A 1 159 ? 6.433 0.041 126.788 1.00 5.22 266 TRP A C 1
ATOM 2039 O O . TRP A 1 159 ? 7.138 -0.581 125.971 1.00 5.54 266 TRP A O 1
ATOM 2060 N N . ILE A 1 160 ? 5.356 0.751 126.472 1.00 5.62 267 ILE A N 1
ATOM 2061 C CA . ILE A 1 160 ? 4.906 0.971 125.111 1.00 5.11 267 ILE A CA 1
ATOM 2062 C C . ILE A 1 160 ? 4.502 2.434 125.003 1.00 5.45 267 ILE A C 1
ATOM 2063 O O . ILE A 1 160 ? 3.837 2.959 125.891 1.00 6.52 267 ILE A O 1
ATOM 2079 N N . ALA A 1 161 ? 4.912 3.086 123.917 1.00 5.59 268 ALA A N 1
ATOM 2080 C CA . ALA A 1 161 ? 4.647 4.495 123.698 1.00 5.07 268 ALA A CA 1
ATOM 2081 C C . ALA A 1 161 ? 4.184 4.771 122.277 1.00 5.40 268 ALA A C 1
ATOM 2082 O O . ALA A 1 161 ? 4.440 3.993 121.358 1.00 6.87 268 ALA A O 1
ATOM 2089 N N . ILE A 1 162 ? 3.518 5.914 122.105 1.00 5.29 269 ILE A N 1
ATOM 2090 C CA . ILE A 1 162 ? 3.179 6.391 120.773 1.00 5.28 269 ILE A CA 1
ATOM 2091 C C . ILE A 1 162 ? 3.430 7.890 120.720 1.00 5.22 269 ILE A C 1
ATOM 2092 O O . ILE A 1 162 ? 3.226 8.629 121.691 1.00 6.21 269 ILE A O 1
ATOM 2108 N N . GLY A 1 163 ? 3.900 8.339 119.570 1.00 5.50 270 GLY A N 1
ATOM 2109 C CA . GLY A 1 163 ? 4.139 9.749 119.333 1.00 5.26 270 GLY A CA 1
ATOM 2110 C C . GLY A 1 163 ? 4.402 9.997 117.864 1.00 4.67 270 GLY A C 1
ATOM 2111 O O . GLY A 1 163 ? 4.062 9.144 117.036 1.00 6.06 270 GLY A O 1
ATOM 2115 N N . TYR A 1 164 ? 4.991 11.145 117.535 1.00 5.92 271 TYR A N 1
ATOM 2116 C CA . TYR A 1 164 ? 5.288 11.451 116.134 1.00 5.54 271 TYR A CA 1
ATOM 2117 C C . TYR A 1 164 ? 6.384 12.489 116.023 1.00 6.90 271 TYR A C 1
ATOM 2118 O O . TYR A 1 164 ? 6.663 12.954 114.891 1.00 8.90 271 TYR A O 1
#

Secondary structure (DSSP, 8-state):
-PBP-SSS--B--EE--SS---TTSEEPHHHHHHHHHHTS--EE-SSSEEEE-TTSS-EEEEEEEE--SSSEEEEPSS--SS-EEEEEEEEE-SS---EEEEE-GGG--SSEEEEEEEETTS-B-SS-EEEEEEEE-

Nearest PDB structures (foldseek):
  4mtm-assembly1_A-3  TM=1.007E+00  e=2.043E-25  Acinetobacter phage AP22
  6ct8-assembly1_A  TM=6.403E-01  e=9.009E-07  Pseud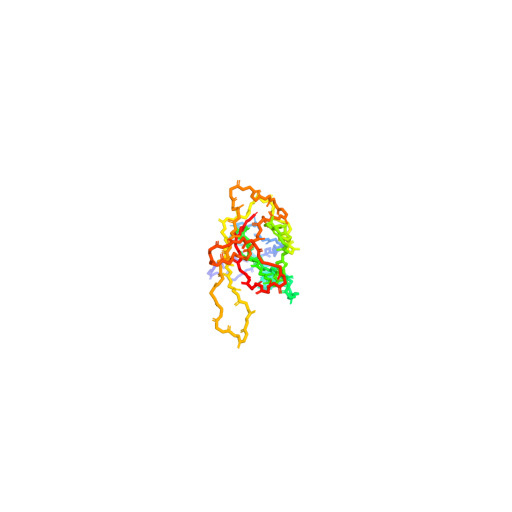omonas aeruginosa PAO1
  6cl6-assembly1_C  TM=6.390E-01  e=5.184E-06  Pseudomonas aeruginosa PAO1
  7eea-assembly1_A  TM=6.281E-01  e=2.614E-01  unidentified

CATH classification: 2.60.40.3940

Solvent-accessible surface area: 8915 Å² total; per-residue (Å²): 173,80,96,21,84,121,127,68,95,31,106,68,141,95,46,89,72,79,140,56,146,64,155,39,24,40,90,14,95,54,21,31,135,61,76,100,72,103,153,118,78,118,48,24,172,102,137,35,0,36,37,74,63,31,121,72,39,58,3,52,0,68,4,52,22,56,4,59,160,84,46,23,70,3,111,10,48,41,53,1,73,78,38,13,94,55,20,86,20,103,37,64,67,150,74,140,64,120,30,30,32,58,42,44,84,104,80,33,74,108,71,12,1,80,0,0,0,23,82,121,86,66,74,78,35,47,48,61,99,0,43,6,108,2,60,0,99

InterPro domains:
  IPR054075 Putative tail fiber protein gp53-like, C-terminal [PF21882] (187-271)
  IPR054500 Phage tail fiber repeat [PF22337] (148-179)

Foldseek 3Di:
DDFDDPVDDDDAAEDDDDPDPDRRHHHDPNVVVVVVVLVVFDKDPPQWMWTDPRPPLKIKTKHKDWAAQAQDKDFHPDQRPPAWDDKDKDWDDPDPADWDWDWPRVPDDSTTTGTFTHHVPDGTDGGIIMIMMTMDD

Organism: NCBI:txid1187128

Sequence (137 aa):
IPTATSSTTAGITKVLNVLNSNDVGSALSAAQGKVLNDKFNNFQQNSKNQSGYVRLGDSGLIIQWGVFTSTKTQSNLIIFPLAFPNALLSITGNLNSSNTPDVIIGIDFDLSTATKKTSIKTGAAQVGASWLSSGKKISWIAIGY